Protein AF-A0A0F9BRQ4-F1 (afdb_monomer)

Organism: NCBI:txid412755

Sequence (130 aa):
MTLHDYRMYYENDYNHSKRLKEVFGVFNYQGCDYNNPNGINIEFKESHIYDIPEKLVKFACYEKDKLESDYIIFIYQNLIFVHNSKYVLNRYKFENKKKLAQPYLSTIRKNYIKRFDDLYSLKEYLDNLS

Radius of gyration: 13.94 Å; Cα contacts (8 Å, |Δi|>4): 208; chains: 1; bounding box: 33×28×34 Å

Mean predicted aligned error: 8.26 Å

Structure (mmCIF, N/CA/C/O backbone):
data_AF-A0A0F9BRQ4-F1
#
_entry.id   AF-A0A0F9BRQ4-F1
#
loop_
_atom_site.group_PDB
_atom_site.id
_atom_site.type_symbol
_atom_site.label_atom_id
_atom_site.label_alt_id
_atom_site.label_comp_id
_atom_site.label_asym_id
_atom_site.label_entity_id
_atom_site.label_seq_id
_atom_site.pdbx_PDB_ins_code
_atom_site.Cartn_x
_atom_site.Cartn_y
_atom_site.Cartn_z
_atom_site.occupancy
_atom_site.B_iso_or_equiv
_atom_site.auth_seq_id
_atom_site.auth_comp_id
_atom_site.auth_asym_id
_atom_site.auth_atom_id
_atom_site.pdbx_PDB_model_num
ATOM 1 N N . MET A 1 1 ? -12.297 -3.820 -15.632 1.00 48.94 1 MET A N 1
ATOM 2 C CA . MET A 1 1 ? -11.251 -2.858 -16.040 1.00 48.94 1 MET A CA 1
ATOM 3 C C . MET A 1 1 ? -9.949 -3.209 -15.339 1.00 48.94 1 MET A C 1
ATOM 5 O O . MET A 1 1 ? -9.954 -3.390 -14.129 1.00 48.94 1 MET A O 1
ATOM 9 N N . THR A 1 2 ? -8.868 -3.421 -16.078 1.00 46.12 2 THR A N 1
ATOM 10 C CA . THR A 1 2 ? -7.591 -3.900 -15.524 1.00 46.12 2 THR A CA 1
ATOM 11 C C . THR A 1 2 ? -6.669 -2.732 -15.181 1.00 46.12 2 THR A C 1
ATOM 13 O O . THR A 1 2 ? -6.798 -1.643 -15.732 1.00 46.12 2 THR A O 1
ATOM 16 N N . LEU A 1 3 ? -5.688 -2.951 -14.300 1.00 47.16 3 LEU A N 1
ATOM 17 C CA . LEU A 1 3 ? -4.643 -1.962 -13.979 1.00 47.16 3 LEU A CA 1
ATOM 18 C C . LEU A 1 3 ? -3.868 -1.509 -15.239 1.00 47.16 3 LEU A C 1
ATOM 20 O O . LEU A 1 3 ? -3.354 -0.393 -15.306 1.00 47.16 3 LEU A O 1
ATOM 24 N N . HIS A 1 4 ? -3.849 -2.362 -16.271 1.00 42.81 4 HIS A N 1
ATOM 25 C CA . HIS A 1 4 ? -3.268 -2.092 -17.583 1.00 42.81 4 HIS A CA 1
ATOM 26 C C . HIS A 1 4 ? -3.971 -0.939 -18.324 1.00 42.81 4 HIS A C 1
ATOM 28 O O . HIS A 1 4 ? -3.289 -0.112 -18.928 1.00 42.81 4 HIS A O 1
ATOM 34 N N . ASP A 1 5 ? -5.297 -0.817 -18.191 1.00 47.12 5 ASP A N 1
ATOM 35 C CA . ASP A 1 5 ? -6.114 0.218 -18.851 1.00 47.12 5 ASP A CA 1
ATOM 36 C C . ASP A 1 5 ? -5.823 1.629 -18.300 1.00 47.12 5 ASP A C 1
ATOM 38 O O . ASP A 1 5 ? -6.069 2.646 -18.952 1.00 47.12 5 ASP A O 1
ATOM 42 N N . TYR A 1 6 ? -5.242 1.709 -17.099 1.00 46.34 6 TYR A N 1
ATOM 43 C CA . TYR A 1 6 ? -4.938 2.969 -16.427 1.00 46.34 6 TYR A CA 1
ATOM 44 C C . TYR A 1 6 ? -3.536 3.529 -16.733 1.00 46.34 6 TYR A C 1
ATOM 46 O O . TYR A 1 6 ? -3.253 4.667 -16.353 1.00 46.34 6 TYR A O 1
ATOM 54 N N . ARG A 1 7 ? -2.675 2.785 -17.446 1.00 48.25 7 ARG A N 1
ATOM 55 C CA . ARG A 1 7 ? -1.251 3.124 -17.659 1.00 48.25 7 ARG A CA 1
ATOM 56 C C . ARG A 1 7 ? -0.990 4.428 -18.421 1.00 48.25 7 ARG A C 1
ATOM 58 O O . ARG A 1 7 ? 0.020 5.065 -18.153 1.00 48.25 7 ARG A O 1
ATOM 65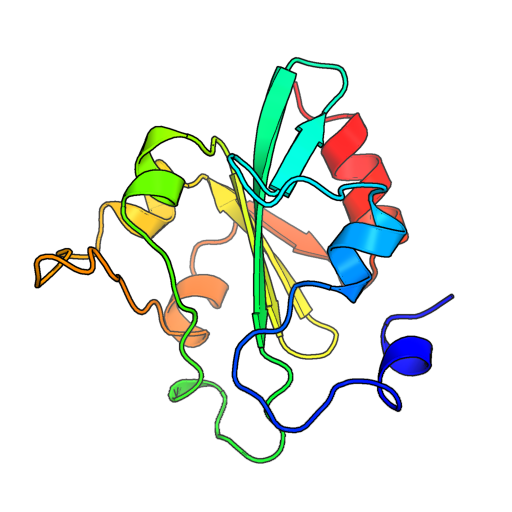 N N . MET A 1 8 ? -1.866 4.839 -19.341 1.00 44.22 8 MET A N 1
ATOM 66 C CA . MET A 1 8 ? -1.588 5.965 -20.257 1.00 44.22 8 MET A CA 1
ATOM 67 C C . MET A 1 8 ? -1.738 7.372 -19.652 1.00 44.22 8 MET A C 1
ATOM 69 O O . MET A 1 8 ? -1.539 8.354 -20.357 1.00 44.22 8 MET A O 1
ATOM 73 N N . TYR A 1 9 ? -2.128 7.495 -18.383 1.00 44.34 9 TYR A N 1
ATOM 74 C CA . TYR A 1 9 ? -2.561 8.777 -17.806 1.00 44.34 9 TYR A CA 1
ATOM 75 C C . TYR A 1 9 ? -1.787 9.195 -16.549 1.00 44.34 9 TYR A C 1
ATOM 77 O O . TYR A 1 9 ? -2.212 10.106 -15.841 1.00 44.34 9 TYR A O 1
ATOM 85 N N . TYR A 1 10 ? -0.689 8.512 -16.229 1.00 43.94 10 TYR A N 1
ATOM 86 C CA . TYR A 1 10 ? 0.181 8.911 -15.127 1.00 43.94 10 TYR A CA 1
ATOM 87 C C . TYR A 1 10 ? 1.198 9.937 -15.647 1.00 43.94 10 TYR A C 1
ATOM 89 O O . TYR A 1 10 ? 1.978 9.638 -16.547 1.00 43.94 10 TYR A O 1
ATOM 97 N N . GLU A 1 11 ? 1.139 11.164 -15.125 1.00 43.19 11 GLU A N 1
ATOM 98 C CA . GLU A 1 11 ? 2.129 12.217 -15.402 1.00 43.19 11 GLU A CA 1
ATOM 99 C C . GLU A 1 11 ? 3.506 11.829 -14.834 1.00 43.19 11 GLU A C 1
ATOM 101 O O . GLU A 1 11 ? 3.593 11.013 -13.933 1.00 43.19 11 GLU A O 1
ATOM 106 N N . ASN A 1 12 ? 4.604 12.406 -15.321 1.00 45.06 12 ASN A N 1
ATOM 107 C CA . ASN A 1 12 ? 5.978 12.020 -14.946 1.00 45.06 12 ASN A CA 1
ATOM 108 C C . ASN A 1 12 ? 6.402 12.358 -13.492 1.00 45.06 12 ASN A C 1
ATOM 110 O O . ASN A 1 12 ? 7.597 12.337 -13.191 1.00 45.06 12 ASN A O 1
ATOM 114 N N . ASP A 1 13 ? 5.471 12.678 -12.591 1.00 42.88 13 ASP A N 1
ATOM 115 C CA . ASP A 1 13 ? 5.778 13.155 -11.242 1.00 42.88 13 ASP A CA 1
ATOM 116 C C . ASP A 1 13 ? 5.551 12.103 -10.151 1.00 42.88 13 ASP A C 1
ATOM 118 O O . ASP A 1 13 ? 4.527 11.435 -10.078 1.00 42.88 13 ASP A O 1
ATOM 122 N N . TYR A 1 14 ? 6.511 12.036 -9.225 1.00 42.00 14 TYR A N 1
ATOM 123 C CA . TYR A 1 14 ? 6.691 11.062 -8.136 1.00 42.00 14 TYR A CA 1
ATOM 124 C C . TYR A 1 14 ? 5.552 10.942 -7.091 1.00 42.00 14 TYR A C 1
ATOM 126 O O . TYR A 1 14 ? 5.753 10.332 -6.041 1.00 42.00 14 TYR A O 1
ATOM 134 N N . ASN A 1 15 ? 4.363 11.494 -7.339 1.00 48.28 15 ASN A N 1
ATOM 135 C CA . ASN A 1 15 ? 3.210 11.448 -6.439 1.00 48.28 15 ASN A CA 1
ATOM 136 C C . ASN A 1 15 ? 1.992 10.856 -7.154 1.00 48.28 15 ASN A C 1
ATOM 138 O O . ASN A 1 15 ? 1.122 11.556 -7.674 1.00 48.28 15 ASN A O 1
ATOM 142 N N . HIS A 1 16 ? 1.911 9.532 -7.153 1.00 53.16 16 HIS A N 1
ATOM 143 C CA . HIS A 1 16 ? 0.808 8.803 -7.759 1.00 53.16 16 HIS A CA 1
ATOM 144 C C . HIS A 1 16 ? -0.036 8.143 -6.677 1.00 53.16 16 HIS A C 1
ATOM 146 O O . HIS A 1 16 ? 0.348 7.138 -6.108 1.00 53.16 16 HIS A O 1
ATOM 152 N N . SER A 1 17 ? -1.169 8.769 -6.363 1.00 54.28 17 SER A N 1
ATOM 153 C CA . SER A 1 17 ? -2.302 8.126 -5.673 1.00 54.28 17 SER A CA 1
ATOM 154 C C . SER A 1 17 ? -3.647 8.466 -6.327 1.00 54.28 17 SER A C 1
ATOM 156 O O . SER A 1 17 ? -4.693 8.024 -5.870 1.00 54.28 17 SER A O 1
ATOM 158 N N . LYS A 1 18 ? -3.661 9.274 -7.401 1.00 54.06 18 LYS A N 1
ATOM 159 C CA . LYS A 1 18 ? -4.880 9.939 -7.893 1.00 54.06 18 LYS A CA 1
ATOM 160 C C . LYS A 1 18 ? -5.935 8.964 -8.436 1.00 54.06 18 LYS A C 1
ATOM 162 O O . LYS A 1 18 ? -7.119 9.204 -8.256 1.00 54.06 18 LYS A O 1
ATOM 167 N N . ARG A 1 19 ? -5.525 7.851 -9.053 1.00 54.12 19 ARG A N 1
ATOM 168 C CA . ARG A 1 19 ? -6.439 6.919 -9.741 1.00 54.12 19 ARG A CA 1
ATOM 169 C C . ARG A 1 19 ? -6.946 5.764 -8.885 1.00 54.12 19 ARG A C 1
ATOM 171 O O . ARG A 1 19 ? -8.100 5.381 -9.040 1.00 54.12 19 ARG A O 1
ATOM 178 N N . LEU A 1 20 ? -6.155 5.250 -7.940 1.00 62.94 20 LEU A N 1
ATOM 179 C CA . LEU A 1 20 ? -6.712 4.366 -6.911 1.00 62.94 20 LEU A CA 1
ATOM 180 C C . LEU A 1 20 ? -7.721 5.115 -6.051 1.00 62.94 20 LEU A C 1
ATOM 182 O O . LEU A 1 20 ? -8.808 4.607 -5.809 1.00 62.94 20 LEU A O 1
ATOM 186 N N . LYS A 1 21 ? -7.407 6.358 -5.688 1.00 62.56 21 LYS A N 1
ATOM 187 C CA . LYS A 1 21 ? -8.353 7.275 -5.051 1.00 62.56 21 LYS A CA 1
ATOM 188 C C . LYS A 1 21 ? -9.671 7.372 -5.817 1.00 62.56 21 LYS A C 1
ATOM 190 O O . LYS A 1 21 ? -10.722 7.218 -5.214 1.00 62.56 21 LYS A O 1
ATOM 195 N N . GLU A 1 22 ? -9.642 7.491 -7.142 1.00 60.06 22 GLU A N 1
ATOM 196 C CA . GLU A 1 22 ? -10.861 7.458 -7.966 1.00 60.06 22 GLU A CA 1
ATOM 197 C C . GLU A 1 22 ? -11.601 6.103 -7.915 1.00 60.06 22 GLU A C 1
ATOM 199 O O . GLU A 1 22 ? -12.816 6.090 -7.735 1.00 60.06 22 GLU A O 1
ATOM 204 N N . VAL A 1 23 ? -10.902 4.962 -8.019 1.00 62.75 23 VAL A N 1
ATOM 205 C CA . VAL A 1 23 ? -11.515 3.610 -7.977 1.00 62.75 23 VAL A CA 1
ATOM 206 C C . VAL A 1 23 ? -12.160 3.303 -6.623 1.00 62.75 23 VAL A C 1
ATOM 208 O O . VAL A 1 23 ? -13.218 2.676 -6.561 1.00 62.75 23 VAL A O 1
ATOM 211 N N . PHE A 1 24 ? -11.532 3.747 -5.538 1.00 62.47 24 PHE A N 1
ATOM 212 C CA . PHE A 1 24 ? -12.032 3.566 -4.179 1.00 62.47 24 PHE A CA 1
ATOM 213 C C . PHE A 1 24 ? -12.973 4.700 -3.737 1.00 62.47 24 PHE A C 1
ATOM 215 O O . PHE A 1 24 ? -13.538 4.623 -2.649 1.00 62.47 24 PHE A O 1
ATOM 222 N N . GLY A 1 25 ? -13.191 5.718 -4.582 1.00 56.88 25 GLY A N 1
ATOM 223 C CA . GLY A 1 25 ? -14.071 6.858 -4.306 1.00 56.88 25 GLY A CA 1
ATOM 224 C C . GLY A 1 25 ? -13.533 7.827 -3.247 1.00 56.88 25 GLY A C 1
ATOM 225 O O . GLY A 1 25 ? -14.311 8.532 -2.607 1.00 56.88 25 GLY A O 1
ATOM 226 N N . VAL A 1 26 ? -12.218 7.858 -3.030 1.00 59.94 26 VAL A N 1
ATOM 227 C CA . VAL A 1 26 ? -11.583 8.584 -1.932 1.00 59.94 26 VAL A CA 1
ATOM 228 C C . VAL A 1 26 ? -10.867 9.832 -2.420 1.00 59.94 26 VAL A C 1
ATOM 230 O O . VAL A 1 26 ? -9.774 9.781 -2.966 1.00 59.94 26 VAL A O 1
ATOM 233 N N . PHE A 1 27 ? -11.455 10.989 -2.136 1.00 53.41 27 PHE A N 1
ATOM 234 C CA . PHE A 1 27 ? -10.866 12.301 -2.425 1.00 53.41 27 PHE A CA 1
ATOM 235 C C . PHE A 1 27 ? -10.309 12.977 -1.169 1.00 53.41 27 PHE A C 1
ATOM 237 O O . PHE A 1 27 ? -10.229 14.204 -1.104 1.00 53.41 27 PHE A O 1
ATOM 244 N N . ASN A 1 28 ? -9.950 12.196 -0.145 1.00 51.34 28 ASN A N 1
ATOM 245 C CA . ASN A 1 28 ? -9.429 12.770 1.083 1.00 51.34 28 ASN A CA 1
ATOM 246 C C . ASN A 1 28 ? -7.917 13.024 0.966 1.00 51.34 28 ASN A C 1
ATOM 248 O O . ASN A 1 28 ? -7.116 12.102 0.826 1.00 51.34 28 ASN A O 1
ATOM 252 N N . TYR A 1 29 ? -7.530 14.299 1.005 1.00 53.56 29 TYR A N 1
ATOM 253 C CA . TYR A 1 29 ? -6.130 14.736 1.065 1.00 53.56 29 TYR A CA 1
ATOM 254 C C . TYR A 1 29 ? -5.659 14.985 2.510 1.00 53.56 29 TYR A C 1
ATOM 256 O O . TYR A 1 29 ? -4.493 15.312 2.727 1.00 53.56 29 TYR A O 1
ATOM 264 N N . GLN A 1 30 ? -6.556 14.840 3.493 1.00 52.22 30 GLN A N 1
ATOM 265 C CA . GLN A 1 30 ? -6.304 15.027 4.920 1.00 52.22 30 GLN A CA 1
ATOM 266 C C . GLN A 1 30 ? -6.774 13.781 5.692 1.00 52.22 30 GLN A C 1
ATOM 268 O O . GLN A 1 30 ? -7.907 13.715 6.164 1.00 52.22 30 GLN A O 1
ATOM 273 N N . GLY A 1 31 ? -5.911 12.766 5.787 1.00 61.66 31 GLY A N 1
ATOM 274 C CA . GLY A 1 31 ? -6.167 11.533 6.543 1.00 61.66 31 GLY A CA 1
ATOM 275 C C . GLY A 1 31 ? -5.651 10.277 5.840 1.00 61.66 31 GLY A C 1
ATOM 276 O O . GLY A 1 31 ? -4.735 10.355 5.015 1.00 61.66 31 GLY A O 1
ATOM 277 N N . CYS A 1 32 ? -6.245 9.134 6.186 1.00 73.50 32 CYS A N 1
ATOM 278 C CA . CYS A 1 32 ? -6.050 7.854 5.510 1.00 73.50 32 CYS A CA 1
ATOM 279 C C . CYS A 1 32 ? -6.771 7.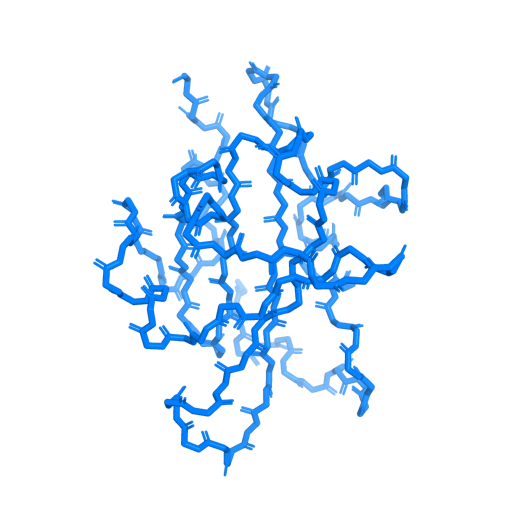832 4.152 1.00 73.50 32 CYS A C 1
ATOM 281 O O . CYS A 1 32 ? -7.822 8.455 3.969 1.00 73.50 32 CYS A O 1
ATOM 283 N N . ASP A 1 33 ? -6.194 7.115 3.189 1.00 78.75 33 ASP A N 1
ATOM 284 C CA . ASP A 1 33 ? -6.693 7.099 1.814 1.00 78.75 33 ASP A CA 1
ATOM 285 C C . ASP A 1 33 ? -7.973 6.283 1.614 1.00 78.75 33 ASP A C 1
ATOM 287 O O . ASP A 1 33 ? -8.508 6.327 0.518 1.00 78.75 33 ASP A O 1
ATOM 291 N N . TYR A 1 34 ? -8.442 5.493 2.580 1.00 82.62 34 TYR A N 1
ATOM 292 C CA . TYR A 1 34 ? -9.720 4.777 2.518 1.00 82.62 34 TYR A CA 1
ATOM 293 C C . TYR A 1 34 ? -10.108 4.289 3.918 1.00 82.62 34 TYR A C 1
ATOM 295 O O . TYR A 1 34 ? -9.268 3.778 4.658 1.00 82.62 34 TYR A O 1
ATOM 303 N N . ASN A 1 35 ? -11.382 4.434 4.279 1.00 87.25 35 ASN A N 1
ATOM 304 C CA . ASN A 1 35 ? -11.957 3.844 5.484 1.00 87.25 35 ASN A CA 1
ATOM 305 C C . ASN A 1 35 ? -13.027 2.844 5.043 1.00 87.25 35 ASN A C 1
ATOM 307 O O . ASN A 1 35 ? -13.943 3.215 4.304 1.00 87.25 35 ASN A O 1
ATOM 311 N N . ASN A 1 36 ? -12.872 1.578 5.426 1.00 86.44 36 ASN A N 1
ATOM 312 C CA . ASN A 1 36 ? -13.825 0.547 5.026 1.00 86.44 36 ASN A CA 1
ATOM 313 C C . ASN A 1 36 ? -15.123 0.620 5.860 1.00 86.44 36 ASN A C 1
ATOM 315 O O . ASN A 1 36 ? -15.155 1.299 6.887 1.00 86.44 36 ASN A O 1
ATOM 319 N N . PRO A 1 37 ? -16.197 -0.097 5.477 1.00 87.00 37 PRO A N 1
ATOM 320 C CA . PRO A 1 37 ? -17.460 -0.089 6.226 1.00 87.00 37 PRO A CA 1
ATOM 321 C C . PRO A 1 37 ? -17.346 -0.507 7.702 1.00 87.00 37 PRO A C 1
ATOM 323 O O . PRO A 1 37 ? -18.217 -0.169 8.499 1.00 87.00 37 PRO A O 1
ATOM 326 N N . ASN A 1 38 ? -16.273 -1.212 8.069 1.00 88.44 38 ASN A N 1
ATOM 327 C CA . ASN A 1 38 ? -15.990 -1.667 9.429 1.00 88.44 38 ASN A CA 1
ATOM 328 C C . ASN A 1 38 ? -15.071 -0.702 10.204 1.00 88.44 38 ASN A C 1
ATOM 330 O O . ASN A 1 38 ? -14.632 -1.018 11.307 1.00 88.44 38 ASN A O 1
ATOM 334 N N . GLY A 1 39 ? -14.776 0.480 9.652 1.00 87.81 39 GLY A N 1
ATOM 335 C CA . GLY A 1 39 ? -13.976 1.513 10.306 1.00 87.81 39 GLY A CA 1
ATOM 336 C C . GLY A 1 39 ? -12.461 1.316 10.209 1.00 87.81 39 GLY A C 1
ATOM 337 O O . GLY A 1 39 ? -11.723 2.041 10.875 1.00 87.81 39 GLY A O 1
ATOM 338 N N . ILE A 1 40 ? -11.985 0.379 9.387 1.00 90.75 40 ILE A N 1
ATOM 339 C CA . ILE A 1 40 ? -10.558 0.092 9.203 1.00 90.75 40 ILE A CA 1
ATOM 340 C C . ILE A 1 40 ? -9.936 1.125 8.266 1.00 90.75 40 ILE A C 1
ATOM 342 O O . ILE A 1 40 ? -10.404 1.331 7.144 1.00 90.75 40 ILE A O 1
ATOM 346 N N . ASN A 1 41 ? -8.838 1.735 8.712 1.00 90.56 41 ASN A N 1
ATOM 347 C CA . ASN A 1 41 ? -8.116 2.767 7.979 1.00 90.56 41 ASN A CA 1
ATOM 348 C C . ASN A 1 41 ? -7.034 2.164 7.081 1.00 90.56 41 ASN A C 1
ATOM 350 O O . ASN A 1 41 ? -6.169 1.405 7.527 1.00 90.56 41 ASN A O 1
ATOM 354 N N . ILE A 1 42 ? -7.048 2.535 5.807 1.00 89.31 42 ILE A N 1
ATOM 355 C CA . ILE A 1 42 ? -6.195 1.970 4.765 1.00 89.31 42 ILE A CA 1
ATOM 356 C C . ILE A 1 42 ? -5.475 3.109 4.035 1.00 89.31 42 ILE A C 1
ATOM 358 O O . ILE A 1 42 ? -6.067 4.136 3.718 1.00 89.31 42 ILE A O 1
ATOM 362 N N . GLU A 1 43 ? -4.183 2.923 3.773 1.00 89.19 43 GLU A N 1
ATOM 363 C CA . GLU A 1 43 ? -3.342 3.853 3.010 1.00 89.19 43 GLU A CA 1
ATOM 364 C C . GLU A 1 43 ? -2.788 3.153 1.766 1.00 89.19 43 GLU A C 1
ATOM 366 O O . GLU A 1 43 ? -2.329 2.009 1.845 1.00 89.19 43 GLU A O 1
ATOM 371 N N . PHE A 1 44 ? -2.779 3.836 0.625 1.00 86.19 44 PHE A N 1
ATOM 372 C CA . PHE A 1 44 ? -2.250 3.303 -0.628 1.00 86.19 44 PHE A CA 1
ATOM 373 C C . PHE A 1 44 ? -0.888 3.918 -0.945 1.00 86.19 44 PHE A C 1
ATOM 375 O O . PHE A 1 44 ? -0.683 5.127 -0.864 1.00 86.19 44 PHE A O 1
ATOM 382 N N . LYS A 1 45 ? 0.068 3.073 -1.334 1.00 85.38 45 LYS A N 1
ATOM 383 C CA . LYS A 1 45 ? 1.424 3.451 -1.740 1.00 85.38 45 LYS A CA 1
ATOM 384 C C . LYS A 1 45 ? 1.728 2.851 -3.103 1.00 85.38 45 LYS A C 1
ATOM 386 O O . LYS A 1 45 ? 1.997 1.658 -3.219 1.00 85.38 45 LYS A O 1
ATOM 391 N N . GLU A 1 46 ? 1.727 3.679 -4.136 1.00 77.31 46 GLU A N 1
ATOM 392 C CA . GLU A 1 46 ? 1.945 3.233 -5.513 1.00 77.31 46 GLU A CA 1
ATOM 393 C C . GLU A 1 46 ? 3.326 3.624 -6.040 1.00 7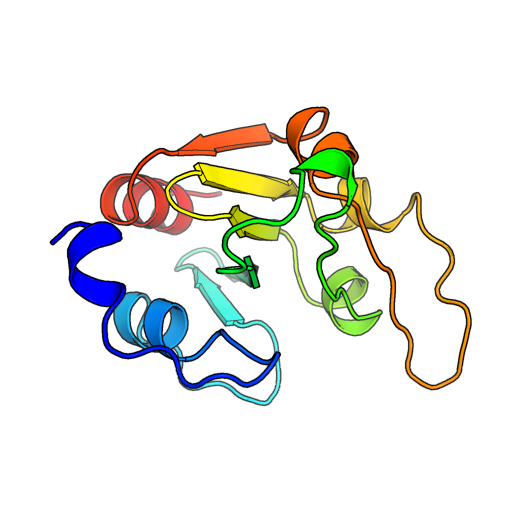7.31 46 GLU A C 1
ATOM 395 O O . GLU A 1 46 ? 3.890 4.666 -5.707 1.00 77.31 46 GLU A O 1
ATOM 400 N N . SER A 1 47 ? 3.857 2.778 -6.918 1.00 73.75 47 SER A N 1
ATOM 401 C CA . SER A 1 47 ? 4.998 3.080 -7.769 1.00 73.75 47 SER A CA 1
ATOM 402 C C . SER A 1 47 ? 4.759 2.484 -9.155 1.00 73.75 47 SER A C 1
ATOM 404 O O . SER A 1 47 ? 4.598 1.273 -9.311 1.00 73.75 47 SER A O 1
ATOM 406 N N . HIS A 1 48 ? 4.764 3.338 -10.177 1.00 61.84 48 HIS A N 1
ATOM 407 C CA . HIS A 1 48 ? 4.613 2.939 -11.581 1.00 61.84 48 HIS A CA 1
ATOM 408 C C . HIS A 1 48 ? 5.913 3.109 -12.369 1.00 61.84 48 HIS A C 1
ATOM 410 O O . HIS A 1 48 ? 5.887 3.276 -13.583 1.00 61.84 48 HIS A O 1
ATOM 416 N N . ILE A 1 49 ? 7.058 3.083 -11.679 1.00 65.31 49 ILE A N 1
ATOM 417 C CA . ILE A 1 49 ? 8.345 3.309 -12.326 1.00 65.31 49 ILE A CA 1
ATOM 418 C C . ILE A 1 49 ? 8.710 2.100 -13.195 1.00 65.31 49 ILE A C 1
ATOM 420 O O . ILE A 1 49 ? 8.853 0.975 -12.703 1.00 65.31 49 ILE A O 1
ATOM 424 N N . TYR A 1 50 ? 8.869 2.362 -14.490 1.00 60.50 50 TYR A N 1
ATOM 425 C CA . TYR A 1 50 ? 9.368 1.412 -15.476 1.00 60.50 50 TYR A CA 1
ATOM 426 C C . TYR A 1 50 ? 10.902 1.412 -15.487 1.00 60.50 50 TYR A C 1
ATOM 428 O O . TYR A 1 50 ? 11.539 2.382 -15.083 1.00 60.50 50 TYR A O 1
ATOM 436 N N . ASP A 1 51 ? 11.491 0.289 -15.894 1.00 65.19 51 ASP A N 1
ATOM 437 C CA . ASP A 1 51 ? 12.934 0.134 -16.141 1.00 65.19 51 ASP A CA 1
ATOM 438 C C . ASP A 1 51 ? 13.876 0.343 -14.940 1.00 65.19 51 ASP A C 1
ATOM 440 O O . ASP A 1 51 ? 15.096 0.407 -15.094 1.00 65.19 51 ASP A O 1
ATOM 444 N N . ILE A 1 52 ? 13.341 0.352 -13.715 1.00 71.25 52 ILE A N 1
ATOM 445 C CA . ILE A 1 52 ? 14.140 0.247 -12.490 1.00 71.25 52 ILE A CA 1
ATOM 446 C C . ILE A 1 52 ? 14.119 -1.203 -11.989 1.00 71.25 52 ILE A C 1
ATOM 448 O O . ILE A 1 52 ? 13.038 -1.765 -11.795 1.00 71.25 52 ILE A O 1
ATOM 452 N N . PRO A 1 53 ? 15.289 -1.814 -11.705 1.00 76.25 53 PRO A N 1
ATOM 453 C CA . PRO A 1 53 ? 15.348 -3.113 -11.048 1.00 76.25 53 PRO A CA 1
ATOM 454 C C . PRO A 1 53 ? 14.513 -3.116 -9.766 1.00 76.25 53 PRO A C 1
ATOM 456 O O . PRO A 1 53 ? 14.723 -2.266 -8.904 1.00 76.25 53 PRO A O 1
ATOM 459 N N . GLU A 1 54 ? 13.632 -4.103 -9.593 1.00 72.69 54 GLU A N 1
ATOM 460 C CA . GLU A 1 54 ? 12.693 -4.182 -8.459 1.00 72.69 54 GLU A CA 1
ATOM 461 C C . GLU A 1 54 ? 13.336 -3.901 -7.090 1.00 72.69 54 GLU A C 1
ATOM 463 O O . GLU A 1 54 ? 12.751 -3.246 -6.231 1.00 72.69 54 GLU A O 1
ATOM 468 N N . LYS A 1 55 ? 14.577 -4.364 -6.881 1.00 73.75 55 LYS A N 1
ATOM 469 C CA . LYS A 1 55 ? 15.332 -4.164 -5.633 1.00 73.75 55 LYS A CA 1
ATOM 470 C C . LYS A 1 55 ? 15.613 -2.694 -5.289 1.00 73.75 55 LYS A C 1
ATOM 472 O O . LYS A 1 55 ? 15.966 -2.417 -4.149 1.00 73.75 55 LYS A O 1
ATOM 477 N N . LEU A 1 56 ? 15.506 -1.784 -6.255 1.00 76.25 56 LEU A N 1
ATOM 478 C CA . LEU A 1 56 ? 15.747 -0.346 -6.110 1.00 76.25 56 LEU A CA 1
ATOM 479 C C . LEU A 1 56 ? 14.450 0.466 -5.990 1.00 76.25 56 LEU A C 1
ATOM 481 O O . LEU A 1 56 ? 14.512 1.651 -5.671 1.00 76.25 56 LEU A O 1
ATOM 485 N N . VAL A 1 57 ? 13.289 -0.157 -6.204 1.00 80.81 57 VAL A N 1
ATOM 486 C CA . VAL A 1 57 ? 11.986 0.500 -6.055 1.00 80.81 57 VAL A CA 1
ATOM 487 C C . VAL A 1 57 ? 11.728 0.761 -4.574 1.00 80.81 57 VAL A C 1
ATOM 489 O O . VAL A 1 57 ? 11.772 -0.164 -3.757 1.00 80.81 57 VAL A O 1
ATOM 492 N N . LYS A 1 58 ? 11.455 2.023 -4.237 1.00 83.00 58 LYS A N 1
ATOM 493 C CA . LYS A 1 58 ? 11.160 2.503 -2.883 1.00 83.00 58 LYS A CA 1
ATOM 494 C C . LYS A 1 58 ? 9.778 3.133 -2.844 1.00 83.00 58 LYS A C 1
ATOM 496 O O . LYS A 1 58 ? 9.406 3.849 -3.769 1.00 83.00 58 LYS A O 1
ATOM 501 N N . PHE A 1 59 ? 9.073 2.935 -1.740 1.00 82.56 59 PHE A N 1
ATOM 502 C CA . PHE A 1 59 ? 7.796 3.594 -1.479 1.00 82.56 59 PHE A CA 1
ATOM 503 C C . PHE A 1 59 ? 7.963 4.670 -0.419 1.00 82.56 59 PHE A C 1
ATOM 505 O O . PHE A 1 59 ? 8.735 4.499 0.518 1.00 82.56 59 PHE A O 1
ATOM 512 N N . ALA A 1 60 ? 7.248 5.779 -0.562 1.00 82.62 60 ALA A N 1
ATOM 513 C CA . ALA A 1 60 ? 7.255 6.857 0.414 1.00 82.62 60 ALA A CA 1
ATOM 514 C C . ALA A 1 60 ? 6.198 6.598 1.496 1.00 82.62 60 ALA A C 1
ATOM 516 O O . ALA A 1 60 ? 5.006 6.722 1.232 1.00 82.62 60 ALA A O 1
ATOM 517 N N . CYS A 1 61 ? 6.619 6.260 2.713 1.00 85.06 61 CYS A N 1
ATOM 518 C CA . CYS A 1 61 ? 5.718 6.110 3.858 1.00 85.06 61 CYS A CA 1
ATOM 519 C C . CYS A 1 61 ? 5.994 7.201 4.883 1.00 85.06 61 CYS A C 1
ATOM 521 O O . CYS A 1 61 ? 7.135 7.388 5.294 1.00 85.06 61 CYS A O 1
ATOM 523 N N . TYR A 1 62 ? 4.964 7.903 5.323 1.00 83.62 62 TYR A N 1
ATOM 524 C CA . TYR A 1 62 ? 5.079 8.950 6.323 1.00 83.62 62 TYR A CA 1
ATOM 525 C C . TYR A 1 62 ? 4.756 8.411 7.717 1.00 83.62 62 TYR A C 1
ATOM 527 O O . TYR A 1 62 ? 4.051 7.416 7.861 1.00 83.62 62 TYR A O 1
ATOM 535 N N . GLU A 1 63 ? 5.241 9.065 8.774 1.00 83.75 63 GLU A N 1
ATOM 536 C CA . GLU A 1 63 ? 4.912 8.646 10.147 1.00 83.75 63 GLU A CA 1
ATOM 537 C C . GLU A 1 63 ? 3.401 8.693 10.423 1.00 83.75 63 GLU A C 1
ATOM 539 O O . GLU A 1 63 ? 2.916 7.864 11.188 1.00 83.75 63 GLU A O 1
ATOM 544 N N . LYS A 1 64 ? 2.641 9.579 9.754 1.00 84.81 64 LYS A N 1
ATOM 545 C CA . LYS A 1 64 ? 1.168 9.570 9.832 1.00 84.81 64 LYS A CA 1
ATOM 546 C C . LYS A 1 64 ? 0.602 8.197 9.462 1.00 84.81 64 LYS A C 1
ATOM 548 O O . LYS A 1 64 ? -0.246 7.685 10.173 1.00 84.81 64 LYS A O 1
ATOM 553 N N . ASP A 1 65 ? 1.155 7.544 8.439 1.00 85.56 65 ASP A N 1
ATOM 554 C CA . ASP A 1 65 ? 0.652 6.262 7.929 1.00 85.56 65 ASP A CA 1
ATOM 555 C C . ASP A 1 65 ? 0.838 5.148 8.969 1.00 85.56 65 ASP A C 1
ATOM 557 O O . ASP A 1 65 ? 0.068 4.196 9.047 1.00 85.56 65 ASP A O 1
ATOM 561 N N . LYS A 1 66 ? 1.863 5.273 9.820 1.00 85.06 66 LYS A N 1
ATOM 562 C CA . LYS A 1 66 ? 2.093 4.364 10.948 1.00 85.06 66 LYS A CA 1
ATOM 563 C C . LYS A 1 66 ? 1.072 4.560 12.075 1.00 85.06 66 LYS A C 1
ATOM 565 O O . LYS A 1 66 ? 0.794 3.611 12.810 1.00 85.06 66 LYS A O 1
ATOM 570 N N . LEU A 1 67 ? 0.603 5.790 12.266 1.00 83.75 67 LEU A N 1
ATOM 571 C CA . LEU A 1 67 ? -0.276 6.177 13.369 1.00 83.75 67 LEU A CA 1
ATOM 572 C C . LEU A 1 67 ? -1.756 6.022 13.011 1.00 83.75 67 LEU A C 1
ATOM 574 O O . LEU A 1 67 ? -2.532 5.564 13.842 1.00 83.75 67 LEU A O 1
ATOM 578 N N . GLU A 1 68 ? -2.120 6.408 11.792 1.00 87.44 68 GLU A N 1
ATOM 579 C CA . GLU A 1 68 ? -3.501 6.591 11.341 1.00 87.44 68 GLU A CA 1
ATOM 580 C C . GLU A 1 68 ? -4.024 5.407 10.527 1.00 87.44 68 GLU A C 1
ATOM 582 O O . GLU A 1 68 ? -5.233 5.237 10.421 1.00 87.44 68 GLU A O 1
ATOM 587 N N . SER A 1 69 ? -3.142 4.587 9.950 1.00 90.19 69 SER A N 1
ATOM 588 C CA . SER A 1 69 ? -3.539 3.471 9.088 1.00 90.19 69 SER A CA 1
ATOM 589 C C . SER A 1 69 ? -3.388 2.136 9.810 1.00 90.19 69 SER A C 1
ATOM 591 O O . SER A 1 69 ? -2.349 1.840 10.404 1.00 90.19 69 SER A O 1
ATOM 593 N N . ASP A 1 70 ? -4.398 1.282 9.696 1.00 93.00 70 ASP A N 1
ATOM 594 C CA . ASP A 1 70 ? -4.350 -0.112 10.135 1.00 93.00 70 ASP A CA 1
ATOM 595 C C . ASP A 1 70 ? -3.608 -0.967 9.101 1.00 93.00 70 ASP A C 1
ATOM 597 O O . ASP A 1 70 ? -2.748 -1.791 9.442 1.00 93.00 70 ASP A O 1
ATOM 601 N N . TYR A 1 71 ? -3.875 -0.699 7.819 1.00 93.38 71 TYR A N 1
ATOM 602 C CA . TYR A 1 71 ? -3.252 -1.375 6.687 1.00 93.38 71 TYR A CA 1
ATOM 603 C C . TYR A 1 71 ? -2.601 -0.399 5.710 1.00 93.38 71 TYR A C 1
ATOM 605 O O . TYR A 1 71 ? -3.055 0.726 5.517 1.00 93.38 71 TYR A O 1
ATOM 613 N N . ILE A 1 72 ? -1.539 -0.871 5.058 1.00 91.56 72 ILE A N 1
ATOM 614 C CA . ILE A 1 72 ? -0.913 -0.201 3.918 1.00 91.56 72 ILE A CA 1
ATOM 615 C C . ILE A 1 72 ? -0.937 -1.150 2.730 1.00 91.56 72 ILE A C 1
ATOM 617 O O . ILE A 1 72 ? -0.541 -2.316 2.840 1.00 91.56 72 ILE A O 1
ATOM 621 N N . ILE A 1 7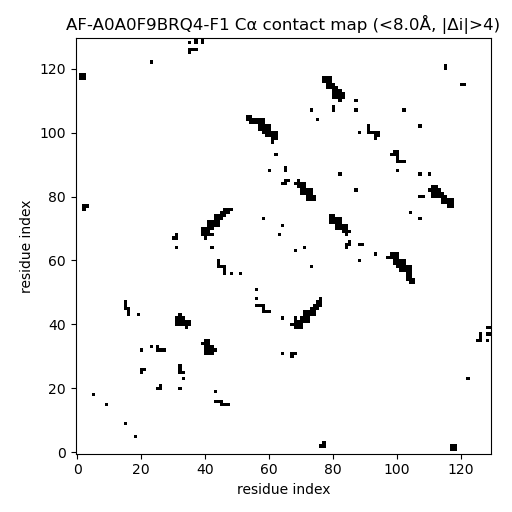3 ? -1.387 -0.635 1.593 1.00 91.50 73 ILE A N 1
ATOM 622 C CA . ILE A 1 73 ? -1.410 -1.345 0.324 1.00 91.50 73 ILE A CA 1
ATOM 623 C C . ILE A 1 73 ? -0.279 -0.812 -0.544 1.00 91.50 73 ILE A C 1
ATOM 625 O O . ILE A 1 73 ? -0.278 0.357 -0.916 1.00 91.50 73 ILE A O 1
ATOM 629 N N . PHE A 1 74 ? 0.679 -1.667 -0.884 1.00 89.38 74 PHE A N 1
ATOM 630 C CA . PHE A 1 74 ? 1.760 -1.326 -1.803 1.00 89.38 74 PHE A CA 1
ATOM 631 C C . PHE A 1 74 ? 1.456 -1.850 -3.196 1.00 89.38 74 PHE A C 1
ATOM 633 O O . PHE A 1 74 ? 1.144 -3.029 -3.361 1.00 89.38 74 PHE A O 1
ATOM 640 N N . ILE A 1 75 ? 1.584 -0.989 -4.198 1.00 84.19 75 ILE A N 1
ATOM 641 C CA . ILE A 1 75 ? 1.232 -1.306 -5.580 1.00 84.19 75 ILE A CA 1
ATOM 642 C C . ILE A 1 75 ? 2.435 -1.022 -6.465 1.00 84.19 75 ILE A C 1
ATOM 644 O O . ILE A 1 75 ? 2.929 0.102 -6.524 1.00 84.19 75 ILE A O 1
ATOM 648 N N . TYR A 1 76 ? 2.915 -2.055 -7.149 1.00 82.50 76 TYR A N 1
ATOM 649 C CA . TYR A 1 76 ? 3.990 -1.957 -8.127 1.00 82.50 76 TYR A CA 1
ATOM 650 C C . TYR A 1 76 ? 3.572 -2.652 -9.410 1.00 82.50 76 TYR A C 1
ATOM 652 O O . TYR A 1 76 ? 3.403 -3.872 -9.431 1.00 82.50 76 TYR A O 1
ATOM 660 N N . GLN A 1 77 ? 3.428 -1.886 -10.491 1.00 76.75 77 GLN A N 1
ATOM 661 C CA . GLN A 1 77 ? 2.887 -2.404 -11.749 1.00 76.75 77 GLN A CA 1
ATOM 662 C C . GLN A 1 77 ? 1.548 -3.133 -11.498 1.00 76.75 77 GLN A C 1
ATOM 664 O O . GLN A 1 77 ? 0.631 -2.528 -10.959 1.00 76.75 77 GLN A O 1
ATOM 669 N N . ASN A 1 78 ? 1.441 -4.419 -11.847 1.00 73.19 78 ASN A N 1
ATOM 670 C CA . ASN A 1 78 ? 0.239 -5.234 -11.631 1.00 73.19 78 ASN A CA 1
ATOM 671 C C . ASN A 1 78 ? 0.282 -6.038 -10.314 1.00 73.19 78 ASN A C 1
ATOM 673 O O . ASN A 1 78 ? -0.518 -6.945 -10.123 1.00 73.19 78 ASN A O 1
ATOM 677 N N . LEU A 1 79 ? 1.244 -5.762 -9.431 1.00 82.19 79 LEU A N 1
ATOM 678 C CA . LEU A 1 79 ? 1.407 -6.456 -8.157 1.00 82.19 79 LEU A CA 1
ATOM 679 C C . LEU A 1 79 ? 0.869 -5.593 -7.021 1.00 82.19 79 LEU A C 1
ATOM 681 O O . LEU A 1 79 ? 1.291 -4.447 -6.859 1.00 82.19 79 LEU A O 1
ATOM 685 N N . ILE A 1 80 ? -0.013 -6.167 -6.209 1.00 88.31 80 ILE A N 1
ATOM 686 C CA . ILE A 1 80 ? -0.648 -5.492 -5.078 1.00 88.31 80 ILE A CA 1
ATOM 687 C C . ILE A 1 80 ? -0.351 -6.285 -3.808 1.00 88.31 80 ILE A C 1
ATOM 689 O O . ILE A 1 80 ? -0.645 -7.478 -3.731 1.00 88.31 80 ILE A O 1
ATOM 693 N N . PHE A 1 81 ? 0.195 -5.623 -2.791 1.00 93.19 81 PHE A N 1
ATOM 694 C CA . PHE A 1 81 ? 0.575 -6.233 -1.519 1.00 93.19 81 PHE A CA 1
ATOM 695 C C . PHE A 1 81 ? -0.125 -5.542 -0.355 1.00 93.19 81 PHE A C 1
ATOM 697 O O . PHE A 1 81 ? 0.036 -4.341 -0.156 1.00 93.19 81 PHE A O 1
ATOM 704 N N . VAL A 1 82 ? -0.853 -6.312 0.451 1.00 94.19 82 VAL A N 1
ATOM 705 C CA . VAL A 1 82 ? -1.527 -5.829 1.660 1.00 94.19 82 VAL A CA 1
ATOM 706 C C . VAL A 1 82 ? -0.675 -6.123 2.885 1.00 94.19 82 VAL A C 1
ATOM 708 O O . VAL A 1 82 ? -0.267 -7.265 3.112 1.00 94.19 82 VAL A O 1
ATOM 711 N N . HIS A 1 83 ? -0.447 -5.106 3.710 1.00 94.56 83 HIS A N 1
ATOM 712 C CA . HIS A 1 83 ? 0.338 -5.200 4.936 1.00 94.56 83 HIS A CA 1
ATOM 713 C C . HIS A 1 83 ? -0.391 -4.578 6.117 1.00 94.56 83 HIS A C 1
ATOM 715 O O . HIS A 1 83 ? -1.065 -3.568 5.957 1.00 94.56 83 HIS A O 1
ATOM 721 N N . ASN A 1 84 ? -0.165 -5.108 7.320 1.00 92.94 84 ASN A N 1
ATOM 722 C CA . ASN A 1 84 ? -0.439 -4.353 8.539 1.00 92.94 84 ASN A CA 1
ATOM 723 C C . ASN A 1 84 ? 0.574 -3.200 8.646 1.00 92.94 84 ASN A C 1
ATOM 725 O O . ASN A 1 84 ? 1.788 -3.434 8.576 1.00 92.94 84 ASN A O 1
ATOM 729 N N . SER A 1 85 ? 0.077 -1.975 8.820 1.00 90.69 85 SER A N 1
ATOM 730 C CA . SER A 1 85 ? 0.893 -0.755 8.810 1.00 90.69 85 SER A CA 1
ATOM 731 C C . SER A 1 85 ? 1.999 -0.796 9.864 1.00 90.69 85 SER A C 1
ATOM 733 O O . SER A 1 85 ? 3.187 -0.647 9.562 1.00 90.69 85 SER A O 1
ATOM 735 N N . LYS A 1 86 ? 1.633 -1.096 11.116 1.00 89.31 86 LYS A N 1
ATOM 736 C CA . LYS A 1 86 ? 2.575 -1.129 12.242 1.00 89.31 86 LYS A CA 1
ATOM 737 C C . LYS A 1 86 ? 3.652 -2.183 12.022 1.00 89.31 86 LYS A C 1
ATOM 739 O O . LYS A 1 86 ? 4.824 -1.914 12.278 1.00 89.31 86 LYS A O 1
ATOM 744 N N . TYR A 1 87 ? 3.287 -3.357 11.510 1.00 88.44 87 TYR A N 1
ATOM 745 C CA . TYR A 1 87 ? 4.249 -4.426 11.243 1.00 88.44 87 TYR A CA 1
ATOM 746 C C . TYR A 1 87 ? 5.304 -4.021 10.207 1.00 88.44 87 TYR A C 1
ATOM 748 O O . TYR A 1 87 ? 6.501 -4.210 10.439 1.00 88.44 87 TYR A O 1
ATOM 756 N N . VAL A 1 88 ? 4.876 -3.447 9.077 1.00 87.19 88 VAL A N 1
ATOM 757 C CA . VAL A 1 88 ? 5.801 -3.078 8.000 1.00 87.19 88 VAL A CA 1
ATOM 758 C C . VAL A 1 88 ? 6.613 -1.832 8.361 1.00 87.19 88 VAL A C 1
ATOM 760 O O . VAL A 1 88 ? 7.815 -1.816 8.115 1.00 87.19 88 VAL A O 1
ATOM 763 N N . LEU A 1 89 ? 6.021 -0.830 9.022 1.00 87.94 89 LEU A N 1
ATOM 764 C CA . LEU A 1 89 ? 6.690 0.444 9.315 1.00 87.94 89 LEU A CA 1
ATOM 765 C C . LEU A 1 89 ? 7.536 0.452 10.598 1.00 87.94 89 LEU A C 1
ATOM 767 O O . LEU A 1 89 ? 8.484 1.230 10.676 1.00 87.94 89 LEU A O 1
ATOM 771 N N . ASN A 1 90 ? 7.284 -0.418 11.586 1.00 84.44 90 ASN A N 1
ATOM 772 C CA . ASN A 1 90 ? 8.086 -0.466 12.826 1.00 84.44 90 ASN A CA 1
ATOM 773 C C . ASN A 1 90 ? 9.564 -0.815 12.605 1.00 84.44 90 ASN A C 1
ATOM 775 O O . ASN A 1 90 ? 10.395 -0.538 13.466 1.00 84.44 90 ASN A O 1
ATOM 779 N N . ARG A 1 91 ? 9.901 -1.413 11.460 1.00 79.12 91 ARG A N 1
ATOM 780 C CA . ARG A 1 91 ? 11.281 -1.768 11.101 1.00 79.12 91 ARG A CA 1
ATOM 781 C C . ARG A 1 91 ? 12.102 -0.580 10.601 1.00 79.12 91 ARG A C 1
ATOM 783 O O . ARG A 1 91 ? 13.309 -0.717 10.421 1.00 79.12 91 ARG A O 1
ATOM 790 N N . TYR A 1 92 ? 11.463 0.562 10.366 1.00 78.06 92 TYR A N 1
ATOM 791 C CA . TYR A 1 92 ? 12.087 1.734 9.775 1.00 78.06 92 TYR A CA 1
ATOM 792 C C . TYR A 1 92 ? 12.218 2.857 10.801 1.00 78.06 92 TYR A C 1
ATOM 794 O O . TYR A 1 92 ? 11.314 3.116 11.597 1.00 78.06 92 TYR A O 1
ATOM 802 N N . LYS A 1 93 ? 13.366 3.538 10.769 1.00 72.62 93 LYS A N 1
ATOM 803 C CA . LYS A 1 93 ? 13.577 4.789 11.498 1.00 72.62 93 LYS A CA 1
ATOM 804 C C . LYS A 1 93 ? 13.131 5.940 10.601 1.00 72.62 93 LYS A C 1
ATOM 806 O O . LYS A 1 93 ? 13.510 5.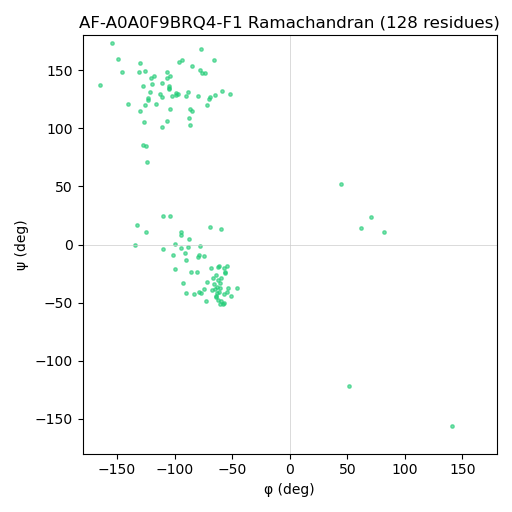993 9.435 1.00 72.62 93 LYS A O 1
ATOM 811 N N . PHE A 1 94 ? 12.324 6.846 11.137 1.00 78.00 94 PHE A N 1
ATOM 812 C CA . PHE A 1 94 ? 11.900 8.052 10.431 1.00 78.00 94 PHE A CA 1
ATOM 813 C C . PHE A 1 94 ? 12.959 9.131 10.669 1.00 78.00 94 PHE A C 1
ATOM 815 O O . PHE A 1 94 ? 13.059 9.675 11.764 1.00 78.00 94 PHE A O 1
ATOM 822 N N . GLU A 1 95 ? 13.807 9.380 9.672 1.00 54.53 95 GLU A N 1
ATOM 823 C CA . GLU A 1 95 ? 15.103 10.036 9.904 1.00 54.53 95 GLU A CA 1
ATOM 824 C C . GLU A 1 95 ? 15.059 11.570 10.054 1.00 54.53 95 GLU A C 1
ATOM 826 O O . GLU A 1 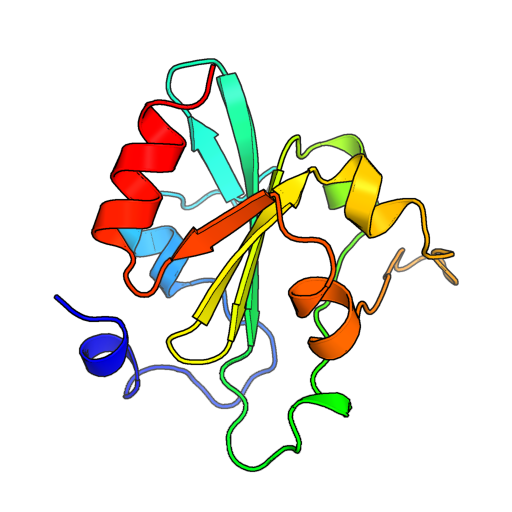95 ? 16.061 12.141 10.462 1.00 54.53 95 GLU A O 1
ATOM 831 N N . ASN A 1 96 ? 13.950 12.270 9.760 1.00 53.94 96 ASN A N 1
ATOM 832 C CA . ASN A 1 96 ? 13.918 13.748 9.758 1.00 53.94 96 ASN A CA 1
ATOM 833 C C . ASN A 1 96 ? 12.525 14.362 10.008 1.00 53.94 96 ASN A C 1
ATOM 835 O O . ASN A 1 96 ? 11.525 13.655 9.989 1.00 53.94 96 ASN A O 1
ATOM 839 N N . LYS A 1 97 ? 12.435 15.702 10.154 1.00 48.09 97 LYS A N 1
ATOM 840 C CA . LYS A 1 97 ? 11.175 16.480 10.330 1.00 48.09 97 LYS A CA 1
ATOM 841 C C . LYS A 1 97 ? 10.112 16.251 9.236 1.00 48.09 97 LYS A C 1
ATOM 843 O O . LYS A 1 97 ? 8.942 16.526 9.473 1.00 48.09 97 LYS A O 1
ATOM 848 N N . LYS A 1 98 ? 10.501 15.720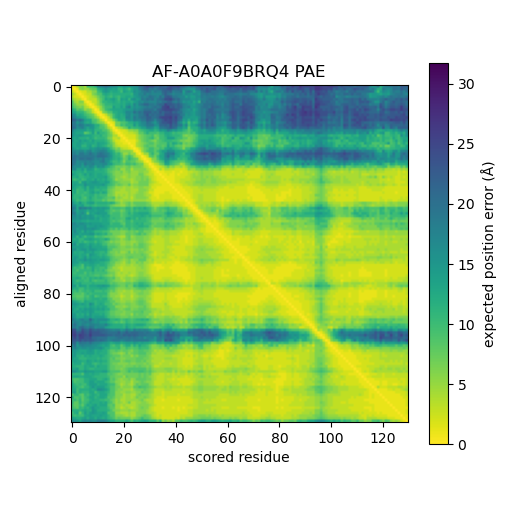 8.067 1.00 53.31 98 LYS A N 1
ATOM 849 C CA . LYS A 1 98 ? 9.586 15.255 7.001 1.00 53.31 98 LYS A CA 1
ATOM 850 C C . LYS A 1 98 ? 9.125 13.792 7.157 1.00 53.31 98 LYS A C 1
ATOM 852 O O . LYS A 1 98 ? 8.430 13.292 6.283 1.00 53.31 98 LYS A O 1
ATOM 857 N N . LYS A 1 99 ? 9.495 13.130 8.262 1.00 59.25 99 LYS A N 1
ATOM 858 C CA . LYS A 1 99 ? 8.937 11.877 8.792 1.00 59.25 99 LYS A CA 1
ATOM 859 C C . LYS A 1 99 ? 8.711 10.806 7.723 1.00 59.25 99 LYS A C 1
ATOM 861 O O . LYS A 1 99 ? 7.618 10.270 7.635 1.00 59.25 99 LYS A O 1
ATOM 866 N N . LEU A 1 100 ? 9.733 10.506 6.919 1.00 70.88 100 LEU A N 1
ATOM 867 C CA . LEU A 1 100 ? 9.655 9.601 5.767 1.00 70.88 100 LEU A CA 1
ATOM 868 C C . LEU A 1 100 ? 10.443 8.303 6.022 1.00 70.88 100 LEU A C 1
ATOM 870 O O . LEU A 1 100 ? 11.630 8.356 6.335 1.00 70.88 100 LEU A O 1
ATOM 874 N N . ALA A 1 101 ? 9.796 7.155 5.850 1.00 74.69 101 ALA A N 1
ATOM 875 C CA . ALA A 1 101 ? 10.387 5.830 5.711 1.00 74.69 101 ALA A CA 1
ATOM 876 C C . ALA A 1 101 ? 10.327 5.398 4.238 1.00 74.69 101 ALA A C 1
ATOM 878 O O . ALA A 1 101 ? 9.372 5.718 3.528 1.00 74.69 101 ALA A O 1
ATOM 879 N N . GLN A 1 102 ? 11.348 4.667 3.781 1.00 80.94 102 GLN A N 1
ATOM 880 C CA . GLN A 1 102 ? 11.468 4.231 2.386 1.00 80.94 102 GLN A CA 1
ATOM 881 C C . GLN A 1 102 ? 11.620 2.709 2.259 1.00 80.94 102 GLN A C 1
ATOM 883 O O . GLN A 1 102 ? 12.714 2.224 1.948 1.00 80.94 102 GLN A O 1
ATOM 888 N N . PRO A 1 103 ? 10.561 1.924 2.531 1.00 83.81 103 PRO A N 1
ATOM 889 C CA . PRO A 1 103 ? 10.593 0.489 2.301 1.00 83.81 103 PRO A CA 1
ATOM 890 C C . PRO A 1 103 ? 10.879 0.166 0.831 1.00 83.81 103 PRO A C 1
ATOM 892 O O . PRO A 1 103 ? 10.258 0.715 -0.081 1.00 83.81 103 PRO A O 1
ATOM 895 N N . TYR A 1 104 ? 11.815 -0.757 0.611 1.00 85.81 104 TYR A N 1
ATOM 896 C CA . TYR A 1 104 ? 12.073 -1.329 -0.706 1.00 85.81 104 TYR A CA 1
ATOM 897 C C . TYR A 1 104 ? 10.993 -2.352 -1.067 1.00 85.81 104 TYR A C 1
ATOM 899 O O . TYR A 1 104 ? 10.530 -3.102 -0.200 1.00 85.81 104 TYR A O 1
ATOM 907 N N . LEU A 1 105 ? 10.675 -2.471 -2.358 1.00 86.69 105 LEU A N 1
ATOM 908 C CA . LEU A 1 105 ? 9.765 -3.499 -2.873 1.00 86.69 105 LEU A CA 1
ATOM 909 C C . LEU A 1 105 ? 10.194 -4.915 -2.457 1.00 86.69 105 LEU A C 1
ATOM 911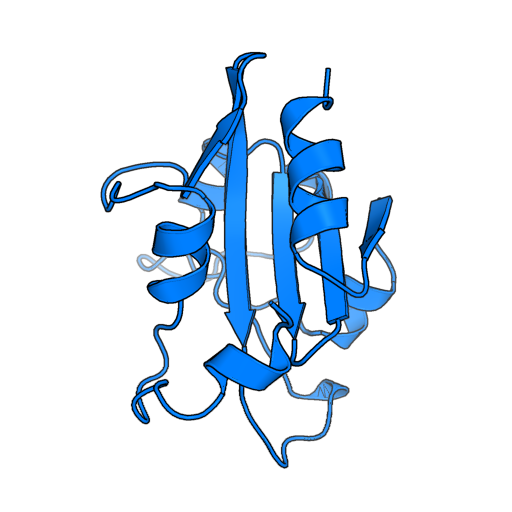 O O . LEU A 1 105 ? 9.359 -5.741 -2.102 1.00 86.69 105 LEU A O 1
ATOM 915 N N . SER A 1 106 ? 11.499 -5.191 -2.420 1.00 87.06 106 SER A N 1
ATOM 916 C CA . SER A 1 106 ? 12.036 -6.479 -1.961 1.00 87.06 106 SER A CA 1
ATOM 917 C C . SER A 1 106 ? 11.675 -6.804 -0.504 1.00 87.06 106 SER A C 1
ATOM 919 O O . SER A 1 106 ? 11.463 -7.971 -0.173 1.00 87.06 106 SER A O 1
ATOM 921 N N . THR A 1 107 ? 11.568 -5.795 0.366 1.00 86.00 107 THR A N 1
ATOM 922 C CA . THR A 1 107 ? 11.127 -5.973 1.755 1.00 86.00 107 THR A CA 1
ATOM 923 C C . THR A 1 107 ? 9.617 -6.158 1.836 1.00 86.00 107 THR A C 1
ATOM 925 O O . THR A 1 107 ? 9.154 -7.036 2.564 1.00 86.00 107 THR A O 1
ATOM 928 N N . ILE A 1 108 ? 8.857 -5.384 1.059 1.00 88.88 108 ILE A N 1
ATOM 929 C CA . ILE A 1 108 ? 7.395 -5.495 0.943 1.00 88.88 108 ILE A CA 1
ATOM 930 C C . ILE A 1 108 ? 7.011 -6.912 0.494 1.00 88.88 108 ILE A C 1
ATOM 932 O O . ILE A 1 108 ? 6.283 -7.616 1.189 1.00 88.88 108 ILE A O 1
ATOM 936 N N . ARG A 1 109 ? 7.635 -7.428 -0.569 1.00 88.44 109 ARG A N 1
ATOM 937 C CA . ARG A 1 109 ? 7.380 -8.782 -1.091 1.00 88.44 109 ARG A CA 1
ATOM 938 C C . ARG A 1 109 ? 7.580 -9.914 -0.079 1.00 88.44 109 ARG A C 1
ATOM 940 O O . ARG A 1 109 ? 7.027 -10.986 -0.274 1.00 88.44 109 ARG A O 1
ATOM 947 N N . LYS A 1 110 ? 8.377 -9.715 0.972 1.00 87.69 110 LYS A N 1
ATOM 948 C CA . LYS A 1 110 ? 8.662 -10.752 1.979 1.00 87.69 110 LYS A CA 1
ATOM 949 C C . LYS A 1 110 ? 7.694 -10.758 3.163 1.00 87.69 110 LYS A C 1
ATOM 951 O O . LYS A 1 110 ? 7.750 -11.682 3.961 1.00 87.69 110 LYS A O 1
ATOM 956 N N . ASN A 1 111 ? 6.884 -9.714 3.333 1.00 84.94 111 ASN A N 1
ATOM 957 C CA . ASN A 1 111 ? 6.200 -9.437 4.602 1.00 84.94 111 ASN A CA 1
ATOM 958 C C . ASN A 1 111 ? 4.707 -9.112 4.433 1.00 84.94 111 ASN A C 1
ATOM 960 O O . ASN A 1 111 ? 4.121 -8.492 5.322 1.00 84.94 111 ASN A O 1
ATOM 964 N N . TYR A 1 112 ? 4.117 -9.439 3.281 1.00 92.88 112 TYR A N 1
ATOM 965 C CA . TYR A 1 112 ? 2.707 -9.169 3.010 1.00 92.88 112 TYR A CA 1
ATOM 966 C C . TYR A 1 112 ? 1.815 -10.197 3.708 1.00 92.88 112 TYR A C 1
ATOM 968 O O . TYR A 1 112 ? 2.201 -11.349 3.889 1.00 92.88 112 TYR A O 1
ATOM 976 N N . ILE A 1 113 ? 0.609 -9.774 4.080 1.00 94.44 113 ILE A N 1
ATOM 977 C CA . ILE A 1 113 ? -0.439 -10.657 4.610 1.00 94.44 113 ILE A CA 1
ATOM 978 C C . ILE A 1 113 ? -1.179 -11.313 3.448 1.00 94.44 113 ILE A C 1
ATOM 980 O O . ILE A 1 113 ? -1.457 -12.509 3.468 1.00 94.44 113 ILE A O 1
ATOM 984 N N . LYS A 1 114 ? -1.476 -10.527 2.407 1.00 95.31 114 LYS A N 1
ATOM 985 C CA . LYS A 1 114 ? -2.132 -11.011 1.193 1.00 95.31 114 LYS A CA 1
ATOM 986 C C . LYS A 1 114 ? -1.629 -10.273 -0.045 1.00 95.31 114 LYS A C 1
ATOM 988 O O . LYS A 1 114 ? -1.243 -9.107 0.042 1.00 95.31 114 LYS A O 1
ATOM 993 N N . ARG A 1 115 ? -1.610 -10.969 -1.182 1.00 94.19 115 ARG A N 1
ATOM 994 C CA . ARG A 1 115 ? -1.255 -10.424 -2.497 1.00 94.19 115 ARG A CA 1
ATOM 995 C C . ARG A 1 115 ? -2.455 -10.538 -3.434 1.00 94.19 115 ARG A C 1
ATOM 997 O O . ARG A 1 115 ? -3.179 -11.528 -3.364 1.00 94.19 115 ARG A O 1
ATOM 1004 N N . PHE A 1 116 ? -2.605 -9.552 -4.310 1.00 89.56 116 PHE A N 1
ATOM 1005 C CA . PHE A 1 116 ? -3.602 -9.516 -5.375 1.00 89.56 116 PHE A CA 1
ATOM 1006 C C . PHE A 1 116 ? -2.941 -9.172 -6.712 1.00 89.56 116 PHE A C 1
ATOM 1008 O O . PHE A 1 116 ? -1.877 -8.545 -6.739 1.00 89.56 116 PHE A O 1
ATOM 1015 N N . ASP A 1 117 ? -3.590 -9.580 -7.799 1.00 83.00 117 ASP A N 1
ATOM 1016 C CA . ASP A 1 117 ? -3.177 -9.268 -9.173 1.00 83.00 117 ASP A CA 1
ATOM 1017 C C . ASP A 1 117 ? -4.149 -8.281 -9.860 1.00 83.00 117 ASP A C 1
ATOM 1019 O O . ASP A 1 117 ? -3.902 -7.829 -10.978 1.00 83.00 117 ASP A O 1
ATOM 1023 N N . ASP A 1 118 ? -5.248 -7.909 -9.188 1.00 80.88 118 ASP A N 1
ATOM 1024 C CA . ASP A 1 118 ? -6.252 -6.971 -9.689 1.00 80.88 118 ASP A CA 1
ATOM 1025 C C . ASP A 1 118 ? -6.932 -6.159 -8.565 1.00 80.88 118 ASP A C 1
ATOM 1027 O O . ASP A 1 118 ? -6.913 -6.530 -7.387 1.00 80.88 118 ASP A O 1
ATOM 1031 N N . LEU A 1 119 ? -7.532 -5.024 -8.942 1.00 78.69 119 LEU A N 1
ATOM 1032 C CA . LEU A 1 119 ? -8.141 -4.07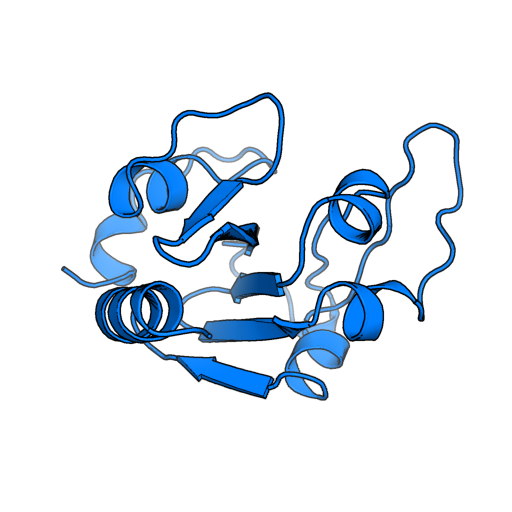1 -8.008 1.00 78.69 119 LEU A CA 1
ATOM 1033 C C . LEU A 1 119 ? -9.546 -4.472 -7.531 1.00 78.69 119 LEU A C 1
ATOM 1035 O O . LEU A 1 119 ? -9.948 -4.021 -6.461 1.00 78.69 119 LEU A O 1
ATOM 1039 N N . TYR A 1 120 ? -10.293 -5.297 -8.273 1.00 81.62 120 TYR A N 1
ATOM 1040 C CA . TYR A 1 120 ? -11.636 -5.719 -7.849 1.00 81.62 120 TYR A CA 1
ATOM 1041 C C . TYR A 1 120 ? -11.543 -6.705 -6.693 1.00 81.62 120 TYR A C 1
ATOM 1043 O O . TYR A 1 120 ? -12.173 -6.492 -5.660 1.00 81.62 120 TYR A O 1
ATOM 1051 N N . SER A 1 121 ? -10.687 -7.718 -6.834 1.00 85.62 121 SER A N 1
ATOM 1052 C CA . SER A 1 121 ? -10.405 -8.689 -5.778 1.00 85.62 121 SER A CA 1
ATOM 1053 C C . SER A 1 121 ? -9.832 -8.011 -4.531 1.00 85.62 121 SER A C 1
ATOM 1055 O O . SER A 1 121 ? -10.166 -8.381 -3.405 1.00 85.62 121 SER A O 1
ATOM 1057 N N . LEU A 1 122 ? -8.983 -6.988 -4.717 1.00 88.44 122 LEU A N 1
ATOM 1058 C CA . LEU A 1 122 ? -8.518 -6.148 -3.613 1.00 88.44 122 LEU A CA 1
ATOM 1059 C C . LEU A 1 122 ? -9.701 -5.446 -2.940 1.00 88.44 122 LEU A C 1
ATOM 1061 O O . LEU A 1 122 ? -9.822 -5.516 -1.722 1.00 88.44 122 LEU A O 1
ATOM 1065 N N . LYS A 1 123 ? -10.566 -4.774 -3.707 1.00 84.62 123 LYS A N 1
ATOM 1066 C CA . LYS A 1 123 ? -11.696 -4.024 -3.155 1.00 84.62 123 LYS A CA 1
ATOM 1067 C C . LYS A 1 123 ? -12.643 -4.910 -2.353 1.00 84.62 123 LYS A C 1
ATOM 1069 O O . LYS A 1 123 ? -12.941 -4.572 -1.214 1.00 84.62 123 LYS A O 1
ATOM 1074 N N . GLU A 1 124 ? -13.037 -6.053 -2.903 1.00 87.31 124 GLU A N 1
ATOM 1075 C CA . GLU A 1 124 ? -13.878 -7.021 -2.198 1.00 87.31 124 GLU A CA 1
ATOM 1076 C C . GLU A 1 124 ? -13.229 -7.473 -0.885 1.00 87.31 124 GLU A C 1
ATOM 1078 O O . GLU A 1 124 ? -13.883 -7.530 0.153 1.00 87.31 124 GLU A O 1
ATOM 1083 N N . TYR A 1 125 ? -11.922 -7.737 -0.894 1.00 92.44 125 TYR A N 1
ATOM 1084 C CA . TYR A 1 125 ? -11.207 -8.085 0.327 1.00 92.44 125 TYR A CA 1
ATOM 1085 C C . TYR A 1 125 ? -11.198 -6.947 1.355 1.00 92.44 125 TYR A C 1
ATOM 1087 O O . TYR A 1 125 ? -11.413 -7.206 2.536 1.00 92.44 125 TYR A O 1
ATOM 1095 N N . LEU A 1 126 ? -10.950 -5.705 0.930 1.00 89.19 126 LEU A N 1
ATOM 1096 C CA . LEU A 1 126 ? -10.904 -4.556 1.837 1.00 89.19 126 LEU A CA 1
ATOM 1097 C C . LEU A 1 126 ? -12.278 -4.232 2.431 1.00 89.19 126 LEU A C 1
ATOM 1099 O O . LEU A 1 126 ? -12.359 -3.943 3.623 1.00 89.19 126 LEU A O 1
ATOM 1103 N N . ASP A 1 127 ? -13.346 -4.331 1.637 1.00 86.19 127 ASP A N 1
ATOM 1104 C CA . ASP A 1 127 ? -14.724 -4.124 2.099 1.00 86.19 127 ASP A CA 1
ATOM 1105 C C . ASP A 1 127 ? -15.134 -5.186 3.152 1.00 86.19 127 ASP A C 1
ATOM 1107 O O . ASP A 1 127 ? -15.960 -4.904 4.017 1.00 86.19 127 ASP A O 1
ATOM 1111 N N . ASN A 1 128 ? -14.520 -6.379 3.123 1.00 89.56 128 ASN A N 1
ATOM 1112 C CA . ASN A 1 128 ? -14.788 -7.496 4.043 1.00 89.56 128 ASN A CA 1
ATOM 1113 C C . ASN A 1 128 ? -13.771 -7.647 5.195 1.00 89.56 128 ASN A C 1
ATOM 1115 O O . ASN A 1 128 ? -13.893 -8.579 5.991 1.00 89.56 128 ASN A O 1
ATOM 1119 N N . LEU A 1 129 ? -12.753 -6.784 5.299 1.00 89.69 129 LEU A N 1
ATOM 1120 C CA . LEU A 1 129 ? -11.816 -6.806 6.430 1.00 89.69 129 LEU A CA 1
ATOM 1121 C C . LEU A 1 129 ? -12.552 -6.453 7.732 1.00 89.69 129 LEU A C 1
ATOM 1123 O O . LEU A 1 129 ? -13.215 -5.415 7.793 1.00 89.69 129 LEU A O 1
ATOM 1127 N N . SER A 1 130 ? -12.399 -7.293 8.760 1.00 82.31 130 SER A N 1
ATOM 1128 C CA . SER A 1 130 ? -13.003 -7.162 10.097 1.00 82.31 130 SER A CA 1
ATOM 1129 C C . SER A 1 130 ? -11.954 -7.155 11.198 1.00 82.31 130 SER A C 1
ATOM 1131 O O . SER A 1 130 ? -11.057 -8.030 11.114 1.00 82.31 130 SER A O 1
#

Foldseek 3Di:
DFLVVVPPPDDPDPDDPVVVLVVQVAPDPDAASDQAPVRAGEHEWEDADPPDDQQPDWTKDAVRCLVRHQWYWYYYRQKIFIAGSVVLPVVFDQDDPRRTDIDGSVSRVVGGPDMDRGDVVVVVVRNPDD

pLDDT: mean 75.15, std 16.11, range [42.0, 95.31]

Secondary structure (DSSP, 8-state):
--GGGGGGG--SSS---HHHHHHHT---SSS-SEE-TT--EEEEEEE---SS-GGG-B--EEHHHHHH-SEEEEEETTEEEEEEHHHHHTTS---STT-EE--BHHHHTTS-SEEESSHHHHHHHHHT--

Solvent-accessible surface area (backbone atoms only — not comparable to full-atom values): 7781 Å² total; per-residue (Å²): 140,57,76,74,78,58,62,89,74,70,69,100,58,99,76,58,57,72,64,62,22,57,77,74,70,34,86,55,90,82,74,52,49,39,68,34,90,73,70,50,26,28,32,76,41,52,44,80,76,75,98,59,62,60,76,73,41,63,41,86,40,44,58,62,48,49,74,64,17,56,28,33,35,42,35,47,77,65,41,36,35,35,27,51,17,52,72,68,47,70,80,51,72,60,80,50,100,79,28,48,30,68,57,33,45,60,58,51,75,72,62,48,79,48,75,40,73,50,68,65,69,44,47,57,50,51,60,65,53,128

Nearest PDB structures (foldseek):
  1ni0-assembly2_B  TM=6.528E-01  e=1.437E-03  Proteus vulgaris
  8q5m-assembly2_C  TM=5.550E-01  e=5.578E-02  Escherichia coli
  1zp7-assembly1_B  TM=5.382E-01  e=3.156E-01  Bacillus subtilis
  1rzn-assembly1_A  TM=4.002E-01  e=1.461E-01  Bacillus subtilis
  6xt1-assembly3_C  TM=4.015E-01  e=1.675E+00  Clostridium perfringens